Protein AF-A0A3B8JLX4-F1 (afdb_monomer_lite)

Secondary structure (DSSP, 8-state):
-------------HHHHHHHHHHHHHTT--HHHHHHHHHHHHHHHHHHHHHHHHHT---------TT--HHHHHHHHHHHHS-HHHHHHHTT--HHHHHHHHTTPPPPHHHHHHHHTT-EETTEEPPHHHHHHHHHHH-GGGS--------

Radius of gyration: 20.48 Å; chains: 1; bounding box: 63×44×53 Å

Sequence (151 aa):
MTDGRKEIRCRLAPAEKLDFELTCLGLGKSQNDAAREAILEYVARHKSLVDERIRRVETTDVAVSNNETIASLLHEEKNRRGTWRRIATDAGMPTPRVRQLAAGEHPTNEELVALSSVLTRDAQPISTSQLKAIRDCTFPNQMPSNTSQRT

pLDDT: mean 80.98, std 15.51, range [37.19, 96.25]

Structure (mmCIF, N/CA/C/O backbone):
data_AF-A0A3B8JLX4-F1
#
_entry.id   AF-A0A3B8JLX4-F1
#
loop_
_at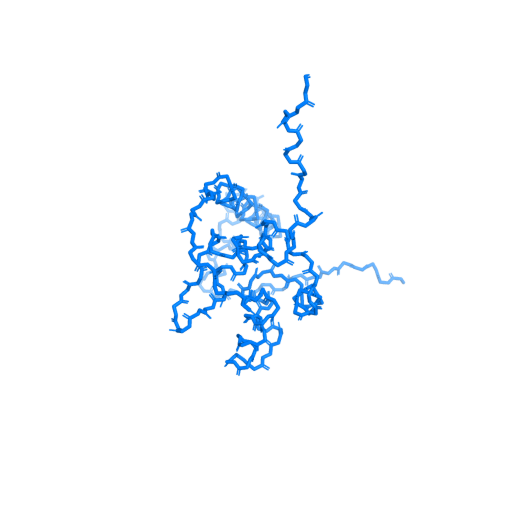om_site.group_PDB
_atom_site.id
_atom_site.type_symbol
_atom_site.label_atom_id
_atom_site.label_alt_id
_atom_site.label_comp_id
_atom_site.label_asym_id
_atom_site.label_entity_id
_atom_site.label_seq_id
_atom_site.pdbx_PDB_ins_code
_atom_site.Cartn_x
_atom_site.Cartn_y
_atom_site.Cartn_z
_atom_site.occupancy
_atom_site.B_iso_or_equiv
_atom_site.auth_seq_id
_atom_site.auth_comp_id
_atom_site.auth_asym_id
_atom_site.auth_atom_id
_atom_site.pdbx_PDB_model_num
ATOM 1 N N . MET A 1 1 ? -19.002 27.435 4.738 1.00 37.19 1 MET A N 1
ATOM 2 C CA . MET A 1 1 ? -17.634 26.929 4.505 1.00 37.19 1 MET A CA 1
ATOM 3 C C . MET A 1 1 ? -17.520 25.605 5.241 1.00 37.19 1 MET A C 1
ATOM 5 O O . MET A 1 1 ? -17.434 25.613 6.460 1.00 37.19 1 MET A O 1
ATOM 9 N N . THR A 1 2 ? -17.677 24.473 4.557 1.00 44.59 2 THR A N 1
ATOM 10 C CA . THR A 1 2 ? -17.511 23.159 5.194 1.00 44.59 2 THR A CA 1
ATOM 11 C C . THR A 1 2 ? -16.021 22.894 5.328 1.00 44.59 2 THR A C 1
ATOM 13 O O . THR A 1 2 ? -15.345 22.649 4.331 1.00 44.59 2 THR A O 1
ATOM 16 N N . ASP A 1 3 ? -15.527 23.030 6.555 1.00 49.38 3 ASP A N 1
ATOM 17 C CA . ASP A 1 3 ? -14.184 22.642 6.972 1.00 49.38 3 ASP A CA 1
ATOM 18 C C . ASP A 1 3 ? -13.903 21.230 6.426 1.00 49.38 3 ASP A C 1
ATOM 20 O O . ASP A 1 3 ? -14.660 20.298 6.700 1.00 49.38 3 ASP A O 1
ATOM 24 N N . GLY A 1 4 ? -12.896 21.086 5.559 1.00 55.50 4 GLY A N 1
ATOM 25 C CA . GLY A 1 4 ? -12.626 19.900 4.729 1.00 55.50 4 GLY A CA 1
ATOM 26 C C . GLY A 1 4 ? -12.135 18.672 5.503 1.00 55.50 4 GLY A C 1
ATOM 27 O O . GLY A 1 4 ? -11.304 17.910 5.003 1.00 55.50 4 GLY A O 1
ATOM 28 N N . ARG A 1 5 ? -12.606 18.485 6.738 1.00 58.44 5 ARG A N 1
ATOM 29 C CA . ARG A 1 5 ? -12.252 17.370 7.611 1.00 58.44 5 ARG A CA 1
ATOM 30 C C . ARG A 1 5 ? -12.812 16.082 7.024 1.00 58.44 5 ARG A C 1
ATOM 32 O O . ARG A 1 5 ? -14.022 15.889 6.927 1.00 58.44 5 ARG A O 1
ATOM 39 N N . LYS A 1 6 ? -11.907 15.194 6.621 1.00 70.00 6 LYS A N 1
ATOM 40 C CA . LYS A 1 6 ? -12.249 13.846 6.167 1.00 70.00 6 LYS A CA 1
ATOM 41 C C . LYS A 1 6 ? -12.576 12.996 7.395 1.00 70.00 6 LYS A C 1
ATOM 43 O O . LYS A 1 6 ? -11.711 12.767 8.234 1.00 70.00 6 LYS A O 1
ATOM 48 N N . GLU A 1 7 ? -13.828 12.565 7.499 1.00 78.38 7 GLU A N 1
ATOM 49 C CA . GLU A 1 7 ? -14.304 11.657 8.545 1.00 78.38 7 GLU A CA 1
ATOM 50 C C . GLU A 1 7 ? -13.956 10.207 8.170 1.00 78.38 7 GLU A C 1
ATOM 52 O O . GLU A 1 7 ? -14.236 9.767 7.052 1.00 78.38 7 GLU A O 1
ATOM 57 N N . ILE A 1 8 ? -13.367 9.453 9.102 1.00 75.94 8 ILE A N 1
ATOM 58 C CA . ILE A 1 8 ? -13.189 8.002 8.972 1.00 75.94 8 ILE A CA 1
ATOM 59 C C . ILE A 1 8 ? -14.281 7.331 9.800 1.00 75.94 8 ILE A C 1
ATOM 61 O O . ILE A 1 8 ? -14.355 7.530 11.009 1.00 75.94 8 ILE A O 1
ATOM 65 N N . ARG A 1 9 ? -15.124 6.522 9.151 1.00 79.88 9 ARG A N 1
ATOM 66 C CA . ARG A 1 9 ? -16.166 5.741 9.828 1.00 79.88 9 ARG A CA 1
ATOM 67 C C . ARG A 1 9 ? -15.701 4.305 10.015 1.00 79.88 9 ARG A C 1
ATOM 69 O O . ARG A 1 9 ? -15.696 3.534 9.058 1.00 79.88 9 ARG A O 1
ATOM 76 N N . CYS A 1 10 ? -15.356 3.947 11.246 1.00 74.75 10 CYS A N 1
ATOM 77 C CA . CYS A 1 10 ? -15.085 2.563 11.621 1.00 74.75 10 CYS A CA 1
ATOM 78 C C . CYS A 1 10 ? -16.377 1.852 12.030 1.00 74.75 10 CYS A C 1
ATOM 80 O O . CYS A 1 10 ? -17.233 2.420 12.709 1.00 74.75 10 CYS A O 1
ATOM 82 N N . ARG A 1 11 ? -16.515 0.593 11.614 1.00 84.56 11 ARG A N 1
ATOM 83 C CA . ARG A 1 11 ? -17.573 -0.310 12.071 1.00 84.56 11 ARG A CA 1
ATOM 84 C C . ARG A 1 11 ? -16.904 -1.511 12.721 1.00 84.56 11 ARG A C 1
ATOM 86 O O . ARG A 1 11 ? -16.086 -2.156 12.077 1.00 84.56 11 ARG A O 1
ATOM 93 N N . LEU A 1 12 ? -17.259 -1.770 13.971 1.00 83.81 12 LEU A N 1
ATOM 94 C CA . LEU A 1 12 ? -16.826 -2.935 14.736 1.00 83.81 12 LEU A CA 1
ATOM 95 C C . LEU A 1 12 ? -18.006 -3.892 14.889 1.00 83.81 12 LEU A C 1
ATOM 97 O O . LEU A 1 12 ? -19.163 -3.447 14.878 1.00 83.81 12 LEU A O 1
ATOM 101 N N . ALA A 1 13 ? -17.732 -5.187 15.042 1.00 91.50 13 ALA A N 1
ATOM 102 C CA . ALA A 1 13 ? -18.773 -6.120 15.448 1.00 91.50 13 ALA A CA 1
ATOM 103 C C . ALA A 1 13 ? -19.307 -5.725 16.843 1.00 91.50 13 ALA A C 1
ATOM 105 O O . ALA A 1 13 ? -18.570 -5.130 17.630 1.00 91.50 13 ALA A O 1
ATOM 106 N N . PRO A 1 14 ? -20.569 -6.039 17.193 1.00 88.88 14 PRO A N 1
ATOM 107 C CA . PRO A 1 14 ? -21.157 -5.593 18.460 1.00 88.88 14 PRO A CA 1
ATOM 108 C C . PRO A 1 14 ? -20.340 -5.962 19.708 1.00 88.88 14 PRO A C 1
ATOM 110 O O . PRO A 1 14 ? -20.224 -5.139 20.612 1.00 88.88 14 PRO A O 1
ATOM 113 N N . ALA A 1 15 ? -19.744 -7.159 19.736 1.00 90.06 15 ALA A N 1
ATOM 114 C CA . ALA A 1 15 ? -18.891 -7.609 20.839 1.00 90.06 15 ALA A CA 1
ATOM 115 C C . ALA A 1 15 ? -17.587 -6.796 20.927 1.00 90.06 15 ALA A C 1
ATOM 117 O O . ALA A 1 15 ? -17.283 -6.227 21.968 1.00 90.06 15 ALA A O 1
ATOM 118 N N . GLU A 1 16 ? -16.880 -6.643 19.805 1.00 90.56 16 GLU A N 1
ATOM 119 C CA . GLU A 1 16 ? -15.643 -5.853 19.717 1.00 90.56 16 GLU A CA 1
ATOM 120 C C . GLU A 1 16 ? -15.881 -4.380 20.059 1.00 90.56 16 GLU A C 1
ATOM 122 O O . GLU A 1 16 ? -15.034 -3.724 20.661 1.00 90.56 16 GLU A O 1
ATOM 127 N N . LYS A 1 17 ? -17.051 -3.850 19.678 1.00 91.44 17 LYS A N 1
ATOM 128 C CA . LYS A 1 17 ? -17.461 -2.495 20.029 1.00 91.44 17 LYS A CA 1
ATOM 129 C C . LYS A 1 17 ? -17.599 -2.355 21.543 1.00 91.44 17 LYS A C 1
ATOM 131 O O . LYS A 1 17 ? -17.040 -1.416 22.094 1.00 91.44 17 LYS A O 1
ATOM 136 N N . LEU A 1 18 ? -18.314 -3.269 22.202 1.00 91.19 18 LEU A N 1
ATOM 137 C CA . LEU A 1 18 ? -18.489 -3.235 23.655 1.00 91.19 18 LEU A CA 1
ATOM 138 C C . LEU A 1 18 ? -17.138 -3.326 24.380 1.00 91.19 18 LEU A C 1
ATOM 140 O O . LEU A 1 18 ? -16.868 -2.521 25.269 1.00 91.19 18 LEU A O 1
ATOM 144 N N . ASP A 1 19 ? -16.269 -4.244 23.957 1.00 93.56 19 ASP A N 1
ATOM 145 C CA . ASP A 1 19 ? -14.929 -4.402 24.533 1.00 93.56 19 ASP A CA 1
ATOM 146 C C . ASP A 1 19 ? -14.084 -3.135 24.361 1.00 93.56 19 ASP A C 1
ATOM 148 O O . ASP A 1 19 ? -13.410 -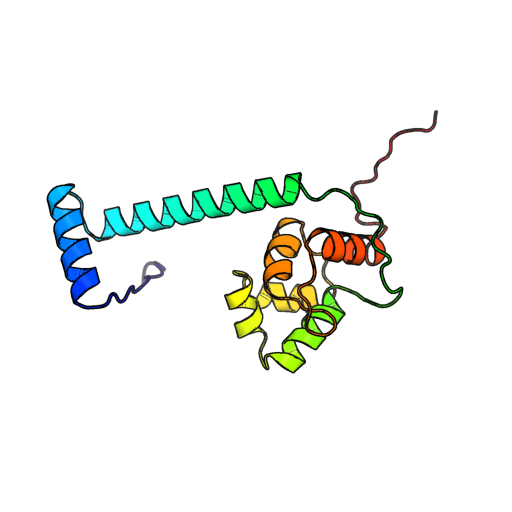2.688 25.295 1.00 93.56 19 ASP A O 1
ATOM 152 N N . PHE A 1 20 ? -14.152 -2.509 23.184 1.00 90.50 20 PHE A N 1
ATOM 153 C CA . PHE A 1 20 ? -13.468 -1.249 22.915 1.00 90.50 20 PHE A CA 1
ATOM 154 C C . PHE A 1 20 ? -13.996 -0.114 23.801 1.00 90.50 20 PHE A C 1
ATOM 156 O O . PHE A 1 20 ? -13.205 0.636 24.375 1.00 90.50 20 PHE A O 1
ATOM 163 N N . GLU A 1 21 ? -15.315 0.001 23.959 1.00 91.94 21 GLU A N 1
ATOM 164 C CA . GLU A 1 21 ? -15.952 1.012 24.809 1.00 91.94 21 GLU A CA 1
ATOM 165 C C . GLU A 1 21 ? -15.559 0.851 26.282 1.00 91.94 21 GLU A C 1
ATOM 167 O O . GLU A 1 21 ? -15.184 1.834 26.927 1.00 91.94 21 GLU A O 1
ATOM 172 N N . LEU A 1 22 ? -15.569 -0.382 26.795 1.00 92.88 22 LEU A N 1
ATOM 173 C CA . LEU A 1 22 ? -15.143 -0.695 28.160 1.00 92.88 22 LEU A CA 1
ATOM 174 C C . LEU A 1 22 ? -13.652 -0.420 28.372 1.00 92.88 22 LEU A C 1
ATOM 176 O O . LEU A 1 22 ? -13.266 0.126 29.404 1.00 92.88 22 LEU A O 1
ATOM 180 N N . THR A 1 23 ? -12.817 -0.736 27.381 1.00 93.19 23 THR A N 1
ATOM 181 C CA . THR A 1 23 ? -11.380 -0.442 27.425 1.00 93.19 23 THR A CA 1
ATOM 182 C C . THR A 1 23 ? -11.131 1.066 27.454 1.00 93.19 23 THR A C 1
ATOM 184 O O . THR A 1 23 ? -10.352 1.547 28.275 1.00 93.19 23 THR A O 1
ATOM 187 N N . CYS A 1 24 ? -11.831 1.839 26.616 1.00 92.94 24 CYS A N 1
ATOM 188 C CA . CYS A 1 24 ? -11.742 3.301 26.622 1.00 92.94 24 CYS A CA 1
ATOM 189 C C . CYS A 1 24 ? -12.159 3.884 27.978 1.00 92.94 24 CYS A C 1
ATOM 191 O O . CYS A 1 24 ? -11.463 4.751 28.509 1.00 92.94 24 CYS A O 1
ATOM 193 N N . LEU A 1 25 ? -13.250 3.368 28.558 1.00 92.81 25 LEU A N 1
ATOM 194 C CA . LEU A 1 25 ? -13.725 3.760 29.883 1.00 92.81 25 LEU A CA 1
ATOM 195 C C . LEU A 1 25 ? -12.675 3.463 30.964 1.00 92.81 25 LEU A C 1
ATOM 197 O O . LEU A 1 25 ? -12.356 4.345 31.759 1.00 92.81 25 LEU A O 1
ATOM 201 N N . GLY A 1 26 ? -12.101 2.255 30.965 1.00 93.62 26 GLY A N 1
ATOM 202 C CA . GLY A 1 26 ? -11.067 1.845 31.920 1.00 93.62 26 GLY A CA 1
ATOM 203 C C . GLY A 1 26 ? -9.781 2.670 31.824 1.00 93.62 26 GLY A C 1
ATOM 204 O O . GLY A 1 26 ? -9.107 2.882 32.829 1.00 93.62 26 GLY A O 1
ATOM 205 N N . LEU A 1 27 ? -9.465 3.187 30.635 1.00 91.25 27 LEU A N 1
ATOM 206 C CA . LEU A 1 27 ? -8.326 4.079 30.395 1.00 91.25 27 LEU A CA 1
ATOM 207 C C . LEU A 1 27 ? -8.653 5.565 30.619 1.00 91.25 27 LEU A C 1
ATOM 209 O O . LEU A 1 27 ? -7.755 6.400 30.513 1.00 91.25 27 LEU A O 1
ATOM 213 N N . GLY A 1 28 ? -9.916 5.915 30.891 1.00 92.56 28 GLY A N 1
ATOM 214 C CA . GLY A 1 28 ? -10.364 7.303 31.022 1.00 92.56 28 GLY A CA 1
ATOM 215 C C . GLY A 1 28 ? -10.242 8.115 29.727 1.00 92.56 28 GLY A C 1
ATOM 216 O O . GLY A 1 28 ? -10.054 9.330 29.783 1.00 92.56 28 GLY A O 1
ATOM 217 N N . LYS A 1 29 ? -10.308 7.462 28.560 1.00 91.25 29 LYS A N 1
ATOM 218 C CA . LYS A 1 29 ? -10.129 8.095 27.244 1.00 91.25 29 LYS A CA 1
ATOM 219 C C . LYS A 1 29 ? -11.434 8.165 26.464 1.00 91.25 29 LYS A C 1
ATOM 221 O O . LYS A 1 29 ? -12.297 7.296 26.575 1.00 91.25 29 LYS A O 1
ATOM 226 N N . SER A 1 30 ? -11.553 9.180 25.607 1.00 93.00 30 SER A N 1
ATOM 227 C CA . SER A 1 30 ? -12.609 9.187 24.598 1.00 93.00 30 SER A CA 1
ATOM 228 C C . SER A 1 30 ? -12.334 8.107 23.544 1.00 93.00 30 SER A C 1
ATOM 230 O O . SER A 1 30 ? -11.181 7.815 23.218 1.00 93.00 30 SER A O 1
ATOM 232 N N . GLN A 1 31 ? -13.397 7.543 22.966 1.00 88.75 31 GLN A N 1
ATOM 233 C CA . GLN A 1 31 ? -13.285 6.567 21.873 1.00 88.75 31 GLN A CA 1
ATOM 234 C C . GLN A 1 31 ? -12.483 7.125 20.686 1.00 88.75 31 GLN A C 1
ATOM 236 O O . GLN A 1 31 ? -11.702 6.406 20.066 1.00 88.75 31 GLN A O 1
ATOM 241 N N . ASN A 1 32 ? -12.643 8.420 20.391 1.00 88.88 32 ASN A N 1
ATOM 242 C CA . ASN A 1 32 ? -11.938 9.083 19.296 1.00 88.88 32 ASN A CA 1
ATOM 243 C C . ASN A 1 32 ? -10.437 9.206 19.568 1.00 88.88 32 ASN A C 1
ATOM 245 O O . ASN A 1 32 ? -9.643 8.988 18.654 1.00 88.88 32 ASN A O 1
ATOM 249 N N . ASP A 1 33 ? -10.038 9.522 20.802 1.00 89.44 33 ASP A N 1
ATOM 250 C CA . ASP A 1 33 ? -8.621 9.625 21.161 1.00 89.44 33 ASP A CA 1
ATOM 251 C C . ASP A 1 33 ? -7.955 8.251 21.155 1.00 89.44 33 ASP A C 1
ATOM 253 O O . ASP A 1 33 ? -6.888 8.096 20.565 1.00 89.44 33 ASP A O 1
ATOM 257 N N . ALA A 1 34 ? -8.618 7.235 21.715 1.00 88.12 34 ALA A N 1
ATOM 258 C CA . ALA A 1 34 ? -8.131 5.859 21.686 1.00 88.12 34 ALA A CA 1
ATOM 259 C C . ALA A 1 34 ? -7.985 5.335 20.246 1.00 88.12 34 ALA A C 1
ATOM 261 O O . ALA A 1 34 ? -6.955 4.763 19.889 1.00 88.12 34 ALA A O 1
ATOM 262 N N . ALA A 1 35 ? -8.976 5.590 19.383 1.00 88.44 35 ALA A N 1
ATOM 263 C CA . ALA A 1 35 ? -8.902 5.228 17.969 1.00 88.44 35 ALA A CA 1
ATOM 264 C C . ALA A 1 35 ? -7.779 5.984 17.243 1.00 88.44 35 ALA A C 1
ATOM 266 O O . ALA A 1 35 ? -7.034 5.391 16.462 1.00 88.44 35 ALA A O 1
ATOM 267 N N . ARG A 1 36 ? -7.619 7.286 17.511 1.00 88.06 36 ARG A N 1
ATOM 268 C CA . ARG A 1 36 ? -6.547 8.104 16.932 1.00 88.06 36 ARG A CA 1
ATOM 269 C C . ARG A 1 36 ? -5.171 7.584 17.333 1.00 88.06 36 ARG A C 1
ATOM 271 O O . ARG A 1 36 ? -4.309 7.459 16.468 1.00 88.06 36 ARG A O 1
ATOM 278 N N . GLU A 1 37 ? -4.964 7.281 18.609 1.00 88.25 37 GLU A N 1
ATOM 279 C CA . GLU A 1 37 ? -3.713 6.707 19.106 1.00 88.25 37 GLU A CA 1
ATOM 280 C C . GLU A 1 37 ? -3.418 5.355 18.455 1.00 88.25 37 GLU A C 1
ATOM 282 O O . GLU A 1 37 ? -2.326 5.176 17.923 1.00 88.25 37 GLU A O 1
ATOM 287 N N . ALA A 1 38 ? -4.399 4.449 18.402 1.00 86.31 38 ALA A N 1
ATOM 288 C CA . ALA A 1 38 ? -4.234 3.139 17.774 1.00 86.31 38 ALA A CA 1
ATOM 289 C C . ALA A 1 38 ? -3.868 3.250 16.283 1.00 86.31 38 ALA A C 1
ATOM 291 O O . ALA A 1 38 ? -2.975 2.551 15.802 1.00 86.31 38 ALA A O 1
ATOM 292 N N . ILE A 1 39 ? -4.508 4.170 15.550 1.00 86.44 39 ILE A N 1
ATOM 293 C CA . ILE A 1 39 ? -4.179 4.445 14.144 1.00 86.44 39 ILE A CA 1
ATOM 294 C C . ILE A 1 39 ? -2.745 4.976 14.019 1.00 86.44 39 ILE A C 1
ATOM 296 O O . ILE A 1 39 ? -1.995 4.511 13.161 1.00 86.44 39 ILE A O 1
ATOM 300 N N . LEU A 1 40 ? -2.348 5.940 14.856 1.00 87.75 40 LEU A N 1
ATOM 301 C CA . LEU A 1 40 ? -1.000 6.515 14.817 1.00 87.75 40 LEU A CA 1
ATOM 302 C C . LEU A 1 40 ? 0.070 5.474 15.152 1.00 87.75 40 LEU A C 1
ATOM 304 O O . LEU A 1 40 ? 1.098 5.419 14.480 1.00 87.75 40 LEU A O 1
ATOM 308 N N . GLU A 1 41 ? -0.183 4.631 16.148 1.00 87.31 41 GLU A N 1
ATOM 309 C CA . GLU A 1 41 ? 0.726 3.564 16.546 1.00 87.31 41 GLU A CA 1
ATOM 310 C C . GLU A 1 41 ? 0.861 2.507 15.443 1.00 87.31 41 GLU A C 1
ATOM 312 O O . GLU A 1 41 ? 1.974 2.091 15.118 1.00 87.31 41 GLU A O 1
ATOM 317 N N . TYR A 1 42 ? -0.250 2.116 14.811 1.00 82.75 42 TYR A N 1
ATOM 318 C CA . TYR A 1 42 ? -0.234 1.214 13.661 1.00 82.75 42 TYR A CA 1
ATOM 319 C C . TYR A 1 42 ? 0.581 1.801 12.502 1.00 82.75 42 TYR A C 1
ATOM 321 O O . TYR A 1 42 ? 1.451 1.125 11.954 1.00 82.75 42 TYR A O 1
ATOM 329 N N . VAL A 1 43 ? 0.359 3.076 12.164 1.00 82.12 43 VAL A N 1
ATOM 330 C CA . VAL A 1 43 ? 1.115 3.772 11.112 1.00 82.12 43 VAL A CA 1
ATOM 331 C C . VAL A 1 43 ? 2.604 3.836 11.452 1.00 82.12 43 VAL A C 1
ATOM 333 O O . VAL A 1 43 ? 3.432 3.571 10.583 1.00 82.12 43 VAL A O 1
ATOM 336 N N . ALA A 1 44 ? 2.969 4.154 12.696 1.00 79.69 44 ALA A N 1
ATOM 337 C CA . ALA A 1 44 ? 4.365 4.217 13.124 1.00 79.69 44 ALA A CA 1
ATOM 338 C C . ALA A 1 44 ? 5.054 2.845 13.043 1.00 79.69 44 ALA A C 1
ATOM 340 O O . ALA A 1 44 ? 6.143 2.735 12.476 1.00 79.69 44 ALA A O 1
ATOM 341 N N . ARG A 1 45 ? 4.394 1.787 13.535 1.00 78.56 45 ARG A N 1
ATOM 342 C CA . ARG A 1 45 ? 4.889 0.406 13.432 1.00 78.56 45 ARG A CA 1
ATOM 343 C C . ARG A 1 45 ? 5.055 -0.016 11.974 1.00 78.56 45 ARG A C 1
ATOM 345 O O . ARG A 1 45 ? 6.089 -0.571 11.612 1.00 78.56 45 ARG A O 1
ATOM 352 N N . HIS A 1 46 ? 4.083 0.302 11.121 1.00 77.62 46 HIS A N 1
ATOM 353 C CA . HIS A 1 46 ? 4.161 -0.020 9.701 1.00 77.62 46 HIS A CA 1
ATOM 354 C C . HIS A 1 46 ? 5.304 0.732 9.002 1.00 77.62 46 HIS A C 1
ATOM 356 O O . HIS A 1 46 ? 6.011 0.127 8.197 1.00 77.62 46 HIS A O 1
ATOM 362 N N . LYS A 1 47 ? 5.532 2.015 9.316 1.00 74.81 47 LYS A N 1
ATOM 363 C CA . LYS A 1 47 ? 6.674 2.775 8.779 1.00 74.81 47 LYS A CA 1
ATOM 364 C C . LYS A 1 47 ? 8.007 2.145 9.172 1.00 74.81 47 LYS A C 1
ATOM 366 O O . LYS A 1 47 ? 8.814 1.867 8.298 1.00 74.81 47 LYS A O 1
ATOM 371 N N . SER A 1 48 ? 8.186 1.807 10.449 1.00 75.25 48 SER A N 1
ATOM 372 C CA . SER A 1 48 ? 9.413 1.155 10.923 1.00 75.25 48 SER A CA 1
ATOM 373 C C . SER A 1 48 ? 9.686 -0.181 10.219 1.00 75.25 48 SER A C 1
ATOM 375 O O . SER A 1 48 ? 10.828 -0.461 9.860 1.00 75.25 48 SER A O 1
ATOM 377 N N . LEU A 1 49 ? 8.651 -0.991 9.966 1.00 72.94 49 LEU A N 1
ATOM 378 C CA . LEU A 1 49 ? 8.792 -2.241 9.211 1.00 72.94 49 LEU A CA 1
ATOM 379 C C . LEU A 1 49 ? 9.164 -2.004 7.742 1.00 72.94 49 LEU A C 1
ATOM 381 O O . LEU A 1 49 ? 9.938 -2.775 7.176 1.00 72.94 49 LEU A O 1
ATOM 385 N N . VAL A 1 50 ? 8.611 -0.961 7.118 1.00 72.31 50 VAL A N 1
ATOM 386 C CA . VAL A 1 50 ? 8.961 -0.567 5.745 1.00 72.31 50 VAL A CA 1
ATOM 387 C C . VAL A 1 50 ? 10.414 -0.106 5.689 1.00 72.31 50 VAL A C 1
ATOM 389 O O . VAL A 1 50 ? 11.159 -0.623 4.863 1.00 72.31 50 VAL A O 1
ATOM 392 N N . ASP A 1 51 ? 10.836 0.773 6.598 1.00 72.75 51 ASP A N 1
ATOM 393 C CA . ASP A 1 51 ? 12.212 1.276 6.677 1.00 72.75 51 ASP A CA 1
ATOM 394 C C . ASP A 1 51 ? 13.217 0.133 6.862 1.00 72.75 51 ASP A C 1
ATOM 396 O O . ASP A 1 51 ? 14.231 0.060 6.166 1.00 72.75 51 ASP A O 1
ATOM 400 N N . GLU A 1 52 ? 12.905 -0.819 7.744 1.00 73.25 52 GLU A N 1
ATOM 401 C CA . GLU A 1 52 ? 13.742 -1.995 7.971 1.00 73.25 52 GLU A CA 1
ATOM 402 C C . GLU A 1 52 ? 13.790 -2.910 6.738 1.00 73.25 52 GLU A C 1
ATOM 404 O O . GLU A 1 52 ? 14.854 -3.416 6.377 1.00 73.25 52 GLU A O 1
ATOM 409 N N . ARG A 1 53 ? 12.665 -3.092 6.032 1.00 69.75 53 ARG A N 1
ATOM 410 C CA . ARG A 1 53 ? 12.648 -3.828 4.759 1.00 69.75 53 ARG A CA 1
ATOM 411 C C . ARG A 1 53 ? 13.485 -3.123 3.701 1.00 69.75 53 ARG A C 1
ATOM 413 O O . ARG A 1 53 ? 14.245 -3.802 3.026 1.00 69.75 53 ARG A O 1
ATOM 420 N N . ILE A 1 54 ? 13.395 -1.799 3.578 1.00 70.62 54 ILE A N 1
ATOM 421 C CA . ILE A 1 54 ? 14.229 -1.019 2.653 1.00 70.62 54 ILE A CA 1
ATOM 422 C C . ILE A 1 54 ? 15.709 -1.209 2.996 1.00 70.62 54 ILE A C 1
ATOM 424 O O . ILE A 1 54 ? 16.508 -1.470 2.098 1.00 70.62 54 ILE A O 1
ATOM 428 N N . ARG A 1 55 ? 16.070 -1.139 4.284 1.00 70.56 55 ARG A N 1
ATOM 429 C CA . ARG A 1 55 ? 17.449 -1.315 4.761 1.00 70.56 55 ARG A CA 1
ATOM 430 C C . ARG A 1 55 ? 18.019 -2.696 4.433 1.00 70.56 55 ARG A C 1
ATOM 432 O O . ARG A 1 55 ? 19.198 -2.798 4.116 1.00 70.56 55 ARG A O 1
ATOM 439 N N . ARG A 1 56 ? 17.190 -3.742 4.500 1.00 66.38 56 ARG A N 1
ATOM 440 C CA . ARG A 1 56 ? 17.578 -5.139 4.232 1.00 66.38 56 ARG A CA 1
ATOM 441 C C . ARG A 1 56 ? 17.567 -5.527 2.757 1.00 66.38 56 ARG A C 1
ATOM 443 O O . ARG A 1 56 ? 17.924 -6.658 2.438 1.00 66.38 56 ARG A O 1
ATOM 450 N N . VAL A 1 57 ? 17.141 -4.645 1.851 1.00 65.94 57 VAL A N 1
ATOM 451 C CA . VAL A 1 57 ? 17.207 -4.923 0.410 1.00 65.94 57 VAL A CA 1
ATOM 452 C C . VAL A 1 57 ? 18.662 -4.798 -0.046 1.00 65.94 57 VAL A C 1
ATOM 454 O O . VAL A 1 57 ? 19.104 -3.758 -0.541 1.00 65.94 57 VAL A O 1
ATOM 457 N N . GLU A 1 58 ? 19.402 -5.890 0.128 1.00 57.75 58 GLU A N 1
ATOM 458 C CA . GLU A 1 58 ? 20.676 -6.130 -0.539 1.00 57.75 58 GLU A CA 1
ATOM 459 C C . GLU A 1 58 ? 20.445 -6.215 -2.054 1.00 57.75 58 GLU A C 1
ATOM 461 O O . GLU A 1 58 ? 19.417 -6.710 -2.529 1.00 57.75 58 GLU A O 1
ATOM 466 N N . THR A 1 59 ? 21.393 -5.695 -2.832 1.00 52.56 59 THR A N 1
ATOM 467 C CA . THR A 1 59 ? 21.439 -5.871 -4.286 1.00 52.56 59 THR A CA 1
ATOM 468 C C . THR A 1 59 ? 21.796 -7.321 -4.576 1.00 52.56 59 THR A C 1
ATOM 470 O O . THR A 1 59 ? 22.960 -7.669 -4.730 1.00 52.56 59 THR A O 1
ATOM 473 N N . THR A 1 60 ? 20.794 -8.194 -4.561 1.00 47.66 60 THR A N 1
ATOM 474 C CA . THR A 1 60 ? 20.943 -9.553 -5.071 1.00 47.66 60 THR A CA 1
ATOM 475 C C . THR A 1 60 ? 21.020 -9.473 -6.594 1.00 47.66 60 THR A C 1
ATOM 477 O O . THR A 1 60 ? 20.171 -8.815 -7.199 1.00 47.66 60 THR A O 1
ATOM 480 N N . ASP A 1 61 ? 21.998 -10.146 -7.207 1.00 48.38 61 ASP A N 1
ATOM 481 C CA . ASP A 1 61 ? 22.063 -10.353 -8.660 1.00 48.38 61 ASP A CA 1
ATOM 482 C C . ASP A 1 61 ? 20.906 -11.262 -9.088 1.00 48.38 61 ASP A C 1
ATOM 484 O O . ASP A 1 61 ? 21.027 -12.476 -9.256 1.00 48.38 61 ASP A O 1
ATOM 488 N N . VAL A 1 62 ? 19.720 -10.672 -9.194 1.00 58.41 62 VAL A N 1
ATOM 489 C CA . VAL A 1 62 ? 18.565 -11.322 -9.792 1.00 58.41 62 VAL A CA 1
ATOM 490 C C . VAL A 1 62 ? 18.707 -11.157 -11.296 1.00 58.41 62 VAL A C 1
ATOM 492 O O . VAL A 1 62 ? 18.774 -10.035 -11.791 1.00 58.41 62 VAL A O 1
ATOM 495 N N . ALA A 1 63 ? 18.688 -12.266 -12.032 1.00 56.91 63 ALA A N 1
ATOM 496 C CA . ALA A 1 63 ? 18.520 -12.224 -13.477 1.00 56.91 63 ALA A CA 1
ATOM 497 C C . ALA A 1 63 ? 17.169 -11.562 -13.813 1.00 56.91 63 ALA A C 1
ATOM 499 O O . ALA A 1 63 ? 16.102 -12.153 -13.627 1.00 56.91 63 ALA A O 1
ATOM 500 N N . VAL A 1 64 ? 17.217 -10.307 -14.257 1.00 60.25 64 VAL A N 1
ATOM 501 C CA . VAL A 1 64 ? 16.060 -9.556 -14.749 1.00 60.25 64 VAL A CA 1
ATOM 502 C C . VAL A 1 64 ? 15.891 -9.872 -16.232 1.00 60.25 64 VAL A C 1
ATOM 504 O O . VAL A 1 64 ? 16.846 -9.798 -17.002 1.00 60.25 64 VAL A O 1
ATOM 507 N N . SER A 1 65 ? 14.678 -10.242 -16.645 1.00 64.81 65 SER A N 1
ATOM 508 C CA . SER A 1 65 ? 14.358 -10.388 -18.068 1.00 64.81 65 SER A CA 1
ATOM 509 C C . SER A 1 65 ? 14.472 -9.025 -18.755 1.00 64.81 65 SER A C 1
ATOM 511 O O . SER A 1 65 ? 13.875 -8.059 -18.286 1.00 64.81 65 SER A O 1
ATOM 513 N N . ASN A 1 66 ? 15.196 -8.946 -19.877 1.00 61.22 66 ASN A N 1
ATOM 514 C CA . ASN A 1 66 ? 15.576 -7.688 -20.544 1.00 61.22 66 ASN A CA 1
ATOM 515 C C . ASN A 1 66 ? 14.408 -6.762 -20.956 1.00 61.22 66 ASN A C 1
ATOM 517 O O . ASN A 1 66 ? 14.659 -5.615 -21.310 1.00 61.22 66 ASN A O 1
ATOM 521 N N . ASN A 1 67 ? 13.154 -7.227 -20.912 1.00 71.69 67 ASN A N 1
ATOM 522 C CA . ASN A 1 67 ? 11.970 -6.457 -21.319 1.00 71.69 67 ASN A CA 1
ATOM 523 C C . ASN A 1 67 ? 10.951 -6.231 -20.191 1.00 71.69 67 ASN A C 1
ATOM 525 O O . ASN A 1 67 ? 9.913 -5.607 -20.419 1.00 71.69 67 ASN A O 1
ATOM 529 N N . GLU A 1 68 ? 11.196 -6.762 -18.995 1.00 84.25 68 GLU A N 1
ATOM 530 C CA . GLU A 1 68 ? 10.263 -6.604 -17.886 1.00 84.25 68 GLU A CA 1
ATOM 531 C C . GLU A 1 68 ? 10.481 -5.250 -17.205 1.00 84.25 68 GLU A C 1
ATOM 533 O O . GLU A 1 68 ? 11.598 -4.866 -16.871 1.00 84.25 68 GLU A O 1
ATOM 538 N N . THR A 1 69 ? 9.391 -4.524 -16.986 1.00 90.56 69 THR A N 1
ATOM 539 C CA . THR A 1 69 ? 9.363 -3.240 -16.278 1.00 90.56 69 THR A CA 1
ATOM 540 C C . THR A 1 69 ? 8.301 -3.268 -15.183 1.00 90.56 69 THR A C 1
ATOM 542 O O . THR A 1 69 ? 7.317 -4.013 -15.262 1.00 90.56 69 THR A O 1
ATOM 545 N N . ILE A 1 70 ? 8.425 -2.390 -14.184 1.00 92.44 70 ILE A N 1
ATOM 546 C CA . ILE A 1 70 ? 7.382 -2.217 -13.155 1.00 92.44 70 ILE A CA 1
ATOM 547 C C . ILE A 1 70 ? 6.033 -1.847 -13.793 1.00 92.44 70 ILE A C 1
ATOM 549 O O . ILE A 1 70 ? 4.987 -2.324 -13.353 1.00 92.44 70 ILE A O 1
ATOM 553 N N . ALA A 1 71 ? 6.056 -1.067 -14.878 1.00 93.19 71 ALA A N 1
ATOM 554 C CA . ALA A 1 71 ? 4.871 -0.732 -15.656 1.00 93.19 71 ALA A CA 1
ATOM 555 C C . ALA A 1 71 ? 4.208 -1.977 -16.271 1.00 93.19 71 ALA A C 1
ATOM 557 O O . ALA A 1 71 ? 3.003 -2.175 -16.107 1.00 93.19 71 ALA A O 1
ATOM 558 N N . SER A 1 72 ? 4.987 -2.848 -16.924 1.00 92.69 72 SER A N 1
ATOM 559 C CA . SER A 1 72 ? 4.461 -4.094 -17.503 1.00 92.69 72 SER A CA 1
ATOM 560 C C . SER A 1 72 ? 3.857 -5.019 -16.442 1.00 92.69 72 SER A C 1
ATOM 562 O O . SER A 1 72 ? 2.731 -5.481 -16.617 1.00 92.69 72 SER A O 1
ATOM 564 N N . LEU A 1 73 ? 4.519 -5.172 -15.289 1.00 93.00 73 LEU A N 1
ATOM 565 C CA . LEU A 1 73 ? 4.014 -5.962 -14.163 1.00 93.00 73 LEU A CA 1
ATOM 566 C C . LEU A 1 73 ? 2.696 -5.411 -13.607 1.00 93.00 73 LEU A C 1
ATOM 568 O O . LEU A 1 73 ? 1.764 -6.161 -13.324 1.00 93.00 73 LEU A O 1
ATOM 572 N N . LEU A 1 74 ? 2.580 -4.086 -13.489 1.00 93.69 74 LEU A N 1
ATOM 573 C CA . LEU A 1 74 ? 1.340 -3.429 -13.078 1.00 93.69 74 LEU A CA 1
ATOM 574 C C . LEU A 1 74 ? 0.201 -3.671 -14.076 1.00 93.69 74 LEU A C 1
ATOM 576 O O . LEU A 1 74 ? -0.946 -3.874 -13.669 1.00 93.69 74 LEU A O 1
ATOM 580 N N . HIS A 1 75 ? 0.498 -3.658 -15.375 1.00 93.25 75 HIS A N 1
ATOM 581 C CA . HIS A 1 75 ? -0.481 -3.958 -16.415 1.00 93.25 75 HIS A CA 1
ATOM 582 C C . HIS A 1 75 ? -0.941 -5.420 -16.382 1.00 93.25 75 HIS A C 1
ATOM 584 O O . HIS A 1 75 ? -2.145 -5.671 -16.469 1.00 93.25 75 HIS A O 1
ATOM 590 N N . GLU A 1 76 ? -0.028 -6.369 -16.186 1.00 91.62 76 GLU A N 1
ATOM 591 C CA . GLU A 1 76 ? -0.371 -7.781 -15.993 1.00 91.62 76 GLU A CA 1
ATOM 592 C C . GLU A 1 76 ? -1.250 -7.991 -14.759 1.00 91.62 76 GLU A C 1
ATOM 594 O O . GLU A 1 76 ? -2.307 -8.621 -14.841 1.00 91.62 76 GLU A O 1
ATOM 599 N N . GLU A 1 77 ? -0.872 -7.400 -13.625 1.00 91.50 77 GLU A N 1
ATOM 600 C CA . GLU A 1 77 ? -1.632 -7.528 -12.384 1.00 91.50 77 GLU A CA 1
ATOM 601 C C . GLU A 1 77 ? -3.015 -6.872 -12.507 1.00 91.50 77 GLU A C 1
ATOM 603 O O . GLU A 1 77 ? -4.012 -7.394 -12.002 1.00 91.50 77 GLU A O 1
ATOM 608 N N . LYS A 1 78 ? -3.128 -5.763 -13.253 1.00 92.12 78 LYS A N 1
ATOM 609 C CA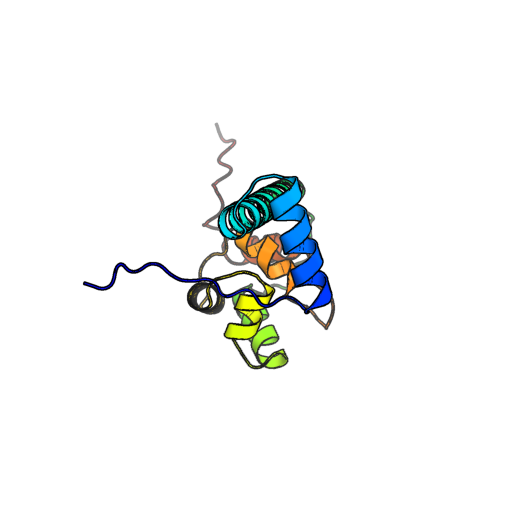 . LYS A 1 78 ? -4.433 -5.176 -13.584 1.00 92.12 78 LYS A CA 1
ATOM 610 C C . LYS A 1 78 ? -5.275 -6.130 -14.416 1.00 92.12 78 LYS A C 1
ATOM 612 O O . LYS A 1 78 ? -6.471 -6.226 -14.151 1.00 92.12 78 LYS A O 1
ATOM 617 N N . ASN A 1 79 ? -4.696 -6.801 -15.406 1.00 91.19 79 ASN A N 1
ATOM 618 C CA . ASN A 1 79 ? -5.437 -7.747 -16.236 1.00 91.19 79 ASN A CA 1
ATOM 619 C C . ASN A 1 79 ? -5.948 -8.933 -15.401 1.00 91.19 79 ASN A C 1
ATOM 621 O O . ASN A 1 79 ? -7.070 -9.382 -15.619 1.00 91.19 79 ASN A O 1
ATOM 625 N N . ARG A 1 80 ? -5.190 -9.372 -14.384 1.00 87.31 80 ARG A N 1
ATOM 626 C CA . ARG A 1 80 ? -5.615 -10.413 -13.429 1.00 87.31 80 ARG A CA 1
ATOM 627 C C . ARG A 1 80 ? -6.700 -9.930 -12.456 1.00 87.31 80 ARG A C 1
ATOM 629 O O . ARG A 1 80 ? -7.678 -10.634 -12.222 1.00 87.31 80 ARG A O 1
ATOM 636 N N . ARG A 1 81 ? -6.545 -8.734 -11.869 1.00 85.50 81 ARG A N 1
ATOM 637 C CA . ARG A 1 81 ? -7.419 -8.214 -10.788 1.00 85.50 81 ARG A CA 1
ATOM 638 C C . ARG A 1 81 ? -8.574 -7.326 -11.259 1.00 85.50 81 ARG A C 1
ATOM 640 O O . ARG A 1 81 ? -9.430 -6.949 -10.455 1.00 85.50 81 ARG A O 1
ATOM 647 N N . GLY A 1 82 ? -8.574 -6.924 -12.524 1.00 84.25 82 GLY A N 1
ATOM 648 C CA . GLY A 1 82 ? -9.595 -6.115 -13.191 1.00 84.25 82 GLY A CA 1
ATOM 649 C C . GLY A 1 82 ? -9.492 -4.597 -12.988 1.00 84.25 82 GLY A C 1
ATOM 650 O O . GLY A 1 82 ? -9.891 -3.844 -13.876 1.00 84.25 82 GLY A O 1
ATOM 651 N N . THR A 1 83 ? -8.970 -4.089 -11.858 1.00 90.81 83 THR A N 1
ATOM 652 C CA . THR A 1 83 ? -8.971 -2.631 -11.593 1.00 90.81 83 THR A CA 1
ATOM 653 C C . THR A 1 83 ? -7.713 -2.094 -10.910 1.00 90.81 83 THR A C 1
ATOM 655 O O . THR A 1 83 ? -7.184 -2.683 -9.970 1.00 90.81 83 THR A O 1
ATOM 658 N N . TRP A 1 84 ? -7.313 -0.876 -11.303 1.00 91.19 84 TRP A N 1
ATOM 659 C CA . TRP A 1 84 ? -6.262 -0.104 -10.625 1.00 91.19 84 TRP A CA 1
ATOM 660 C C . TRP A 1 84 ? -6.595 0.221 -9.168 1.00 91.19 84 TRP A C 1
ATOM 662 O O . TRP A 1 84 ? -5.697 0.331 -8.342 1.00 91.19 84 TRP A O 1
ATOM 672 N N . ARG A 1 85 ? -7.887 0.396 -8.852 1.00 91.25 85 ARG A N 1
ATOM 673 C CA . ARG A 1 85 ? -8.333 0.709 -7.490 1.00 91.25 85 ARG A CA 1
ATOM 674 C C . ARG A 1 85 ? -7.972 -0.424 -6.534 1.00 91.25 85 ARG A C 1
ATOM 676 O O . ARG A 1 85 ? -7.483 -0.142 -5.453 1.00 91.25 85 ARG A O 1
ATOM 683 N N . ARG A 1 86 ? -8.173 -1.677 -6.949 1.00 90.38 86 ARG A N 1
ATOM 684 C CA . ARG A 1 86 ? -7.869 -2.847 -6.119 1.00 90.38 86 ARG A CA 1
ATOM 685 C C . ARG A 1 86 ? -6.372 -2.970 -5.835 1.00 90.38 86 ARG A C 1
ATOM 687 O O . ARG A 1 86 ? -5.996 -3.076 -4.680 1.00 90.38 86 ARG A O 1
ATOM 694 N N . ILE A 1 87 ? -5.532 -2.827 -6.864 1.00 91.88 87 ILE A N 1
ATOM 695 C CA . ILE A 1 87 ? -4.064 -2.808 -6.713 1.00 91.88 87 ILE A CA 1
ATOM 696 C C . ILE A 1 87 ? -3.631 -1.702 -5.746 1.00 91.88 87 ILE A C 1
ATOM 698 O O . ILE A 1 87 ? -2.828 -1.937 -4.854 1.00 91.88 87 ILE A O 1
ATOM 702 N N . ALA A 1 88 ? -4.196 -0.503 -5.900 1.00 91.00 88 ALA A N 1
ATOM 703 C CA . ALA A 1 88 ? -3.898 0.638 -5.045 1.00 91.00 88 ALA A CA 1
ATOM 704 C C . ALA A 1 88 ? -4.284 0.387 -3.578 1.00 91.00 88 ALA A C 1
ATOM 706 O O . ALA A 1 88 ? -3.496 0.674 -2.684 1.00 91.00 88 ALA A O 1
ATOM 707 N N . THR A 1 89 ? -5.465 -0.184 -3.329 1.00 88.94 89 THR A N 1
ATOM 708 C CA . THR A 1 89 ? -5.903 -0.555 -1.979 1.00 88.94 89 THR A CA 1
ATOM 709 C C . THR A 1 89 ? -4.989 -1.608 -1.358 1.00 88.94 89 THR A C 1
ATOM 711 O O . THR A 1 89 ? -4.534 -1.406 -0.237 1.00 88.94 89 THR A O 1
ATOM 714 N N . ASP A 1 90 ? -4.675 -2.678 -2.090 1.00 89.00 90 ASP A N 1
ATOM 715 C CA . ASP A 1 90 ? -3.859 -3.786 -1.579 1.00 89.00 90 ASP A CA 1
ATOM 716 C C . ASP A 1 90 ? -2.398 -3.359 -1.330 1.00 89.00 90 ASP A C 1
ATOM 718 O O . ASP A 1 90 ? -1.759 -3.840 -0.396 1.00 89.00 90 ASP A O 1
ATOM 722 N N . ALA A 1 91 ? -1.877 -2.421 -2.130 1.00 88.56 91 ALA A N 1
ATOM 723 C CA . ALA A 1 91 ? -0.542 -1.847 -1.954 1.00 88.56 91 ALA A CA 1
ATOM 724 C C . ALA A 1 91 ? -0.509 -0.711 -0.913 1.00 88.56 91 ALA A C 1
ATOM 726 O O . ALA A 1 91 ? 0.562 -0.204 -0.59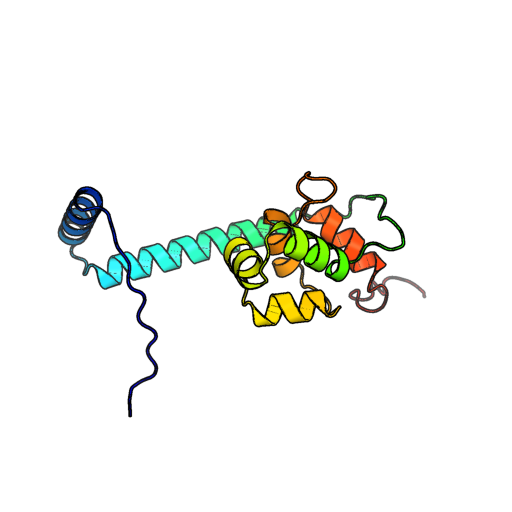6 1.00 88.56 91 ALA A O 1
ATOM 727 N N . GLY A 1 92 ? -1.660 -0.244 -0.414 1.00 88.88 92 GLY A N 1
ATOM 728 C CA . GLY A 1 92 ? -1.724 0.939 0.451 1.00 88.88 92 GLY A CA 1
ATOM 729 C C . GLY A 1 92 ? -1.296 2.240 -0.246 1.00 88.88 92 GLY A C 1
ATOM 730 O O . GLY A 1 92 ? -0.787 3.152 0.400 1.00 88.88 92 GLY A O 1
ATOM 731 N N . MET A 1 93 ? -1.492 2.343 -1.565 1.00 92.44 93 MET A N 1
ATOM 732 C CA . MET A 1 93 ? -1.053 3.468 -2.397 1.00 92.44 93 MET A CA 1
ATOM 733 C C . MET A 1 93 ? -2.233 4.268 -2.979 1.00 92.44 93 MET A C 1
ATOM 735 O O . MET A 1 93 ? -3.313 3.723 -3.212 1.00 92.44 93 MET A O 1
ATOM 739 N N . PRO A 1 94 ? -2.057 5.561 -3.311 1.00 92.94 94 PRO A N 1
ATOM 740 C CA . PRO A 1 94 ? -3.063 6.311 -4.059 1.00 92.94 94 PRO A CA 1
ATOM 741 C C . PRO A 1 94 ? -3.258 5.755 -5.478 1.00 92.94 94 PRO A C 1
ATOM 743 O O . PRO A 1 94 ? -2.299 5.572 -6.226 1.00 92.94 94 PRO A O 1
ATOM 746 N N . THR A 1 95 ? -4.511 5.573 -5.913 1.00 93.44 95 THR A N 1
ATOM 747 C CA . THR A 1 95 ? -4.816 5.095 -7.279 1.00 93.44 95 THR A CA 1
ATOM 748 C C . THR A 1 95 ? -4.184 5.939 -8.398 1.00 93.44 95 THR A C 1
ATOM 750 O O . THR A 1 95 ? -3.711 5.340 -9.365 1.00 93.44 95 THR A O 1
ATOM 753 N N . PRO A 1 96 ? -4.135 7.288 -8.323 1.00 95.94 96 PRO A N 1
ATOM 754 C CA . PRO A 1 96 ? -3.431 8.087 -9.326 1.00 95.94 96 PRO A CA 1
ATOM 755 C C . PRO A 1 96 ? -1.944 7.739 -9.421 1.00 95.94 96 PRO A C 1
ATOM 757 O O . PRO A 1 96 ? -1.421 7.638 -10.527 1.00 95.94 96 PRO A O 1
ATOM 760 N N . ARG A 1 97 ? -1.291 7.465 -8.283 1.00 96.25 97 ARG A N 1
ATOM 761 C CA . ARG A 1 97 ? 0.131 7.120 -8.253 1.00 96.25 97 ARG A CA 1
ATOM 762 C C . ARG A 1 97 ? 0.406 5.768 -8.906 1.00 96.25 97 ARG A C 1
ATOM 764 O O . ARG A 1 97 ? 1.311 5.655 -9.719 1.00 96.25 97 ARG A O 1
ATOM 771 N N . VAL A 1 98 ? -0.439 4.767 -8.655 1.00 94.69 98 VAL A N 1
ATOM 772 C CA . VAL A 1 98 ? -0.344 3.465 -9.345 1.00 94.69 98 VAL A CA 1
ATOM 773 C C . VAL A 1 98 ? -0.461 3.622 -10.867 1.00 94.69 98 VAL A C 1
ATOM 775 O O . VAL A 1 98 ? 0.250 2.956 -11.612 1.00 94.69 98 VAL A O 1
ATOM 778 N N . ARG A 1 99 ? -1.321 4.530 -11.353 1.00 94.12 99 ARG A N 1
ATOM 779 C CA . ARG A 1 99 ? -1.453 4.799 -12.797 1.00 94.12 99 ARG A CA 1
ATOM 780 C C . ARG A 1 99 ? -0.222 5.481 -13.390 1.00 94.12 99 ARG A C 1
ATOM 782 O O . ARG A 1 99 ? 0.135 5.159 -14.514 1.00 94.12 99 ARG A O 1
ATOM 789 N N . GLN A 1 100 ? 0.402 6.397 -12.656 1.00 96.00 100 GLN A N 1
ATOM 790 C CA . GLN A 1 100 ? 1.662 7.030 -13.057 1.00 96.00 100 GLN A CA 1
ATOM 791 C C . GLN A 1 100 ? 2.791 6.003 -13.183 1.00 96.00 100 GLN A C 1
ATOM 793 O O . GLN A 1 100 ? 3.485 5.965 -14.194 1.00 96.00 100 GLN A O 1
ATOM 798 N N . LEU A 1 101 ? 2.913 5.102 -12.205 1.00 95.25 101 LEU A N 1
ATOM 799 C CA . LEU A 1 101 ? 3.875 3.998 -12.260 1.00 95.25 101 LEU A CA 1
ATOM 800 C C . LEU A 1 101 ? 3.598 3.053 -13.438 1.00 95.25 101 LEU A C 1
ATOM 802 O O . LEU A 1 101 ? 4.521 2.647 -14.137 1.00 95.25 101 LEU A O 1
ATOM 806 N N . ALA A 1 102 ? 2.323 2.760 -13.718 1.00 93.88 102 ALA A N 1
ATOM 807 C CA . ALA A 1 102 ? 1.924 1.990 -14.898 1.00 93.88 102 ALA A CA 1
ATOM 808 C C . ALA A 1 102 ? 2.217 2.718 -16.225 1.00 93.88 102 ALA A C 1
ATOM 810 O O . ALA A 1 102 ? 2.396 2.068 -17.248 1.00 93.88 102 ALA A O 1
ATOM 811 N N . ALA A 1 103 ? 2.298 4.050 -16.217 1.00 93.44 103 ALA A N 1
ATOM 812 C CA . ALA A 1 103 ? 2.711 4.851 -17.369 1.00 93.44 103 ALA A CA 1
ATOM 813 C C . ALA A 1 103 ? 4.242 4.945 -17.531 1.00 93.44 103 ALA A C 1
ATOM 815 O O . ALA A 1 103 ? 4.707 5.584 -18.471 1.00 93.44 103 ALA A O 1
ATOM 816 N N . GLY A 1 104 ? 5.021 4.313 -16.645 1.00 90.44 104 GLY A N 1
ATOM 817 C CA . GLY A 1 104 ? 6.482 4.296 -16.715 1.00 90.44 104 GLY A CA 1
ATOM 818 C C . GLY A 1 104 ? 7.172 5.387 -15.897 1.00 90.44 104 GLY A C 1
ATOM 819 O O . GLY A 1 104 ? 8.335 5.683 -16.155 1.00 90.44 104 GLY A O 1
ATOM 820 N N . GLU A 1 105 ? 6.502 5.995 -14.914 1.00 93.06 105 GLU A N 1
ATOM 821 C CA . GLU A 1 105 ? 7.206 6.846 -13.948 1.00 93.06 105 GLU A CA 1
ATOM 822 C C . GLU A 1 105 ? 8.110 6.028 -13.015 1.00 93.06 105 GLU A C 1
ATOM 824 O O . GLU A 1 105 ? 7.803 4.888 -12.660 1.00 93.06 105 GLU A O 1
ATOM 829 N N . HIS A 1 106 ? 9.210 6.643 -12.574 1.00 90.88 106 HIS A N 1
ATOM 830 C CA . HIS A 1 106 ? 10.190 6.010 -11.698 1.00 90.88 106 HIS A CA 1
ATOM 831 C C . HIS A 1 106 ? 9.608 5.728 -10.292 1.00 90.88 106 HIS A C 1
ATOM 833 O O . HIS A 1 106 ? 9.176 6.669 -9.613 1.00 90.88 106 HIS A O 1
ATOM 839 N N . PRO A 1 107 ? 9.614 4.465 -9.817 1.00 91.88 107 PRO A N 1
ATOM 840 C CA . PRO A 1 107 ? 9.162 4.099 -8.475 1.00 91.88 107 PRO A CA 1
ATOM 841 C C . PRO A 1 107 ? 10.224 4.319 -7.386 1.00 91.88 107 PRO A C 1
ATOM 843 O O . PRO A 1 107 ? 11.402 3.982 -7.547 1.00 91.88 107 PRO A O 1
ATOM 846 N N . THR A 1 108 ? 9.804 4.826 -6.225 1.00 90.62 108 THR A N 1
ATOM 847 C CA . THR A 1 108 ? 10.662 4.939 -5.030 1.00 90.62 108 THR A CA 1
ATOM 848 C C . THR A 1 108 ? 10.856 3.583 -4.336 1.00 90.62 108 THR A C 1
ATOM 850 O O . THR A 1 108 ? 10.119 2.633 -4.584 1.00 90.62 108 THR A O 1
ATOM 853 N N . ASN A 1 109 ? 11.833 3.467 -3.427 1.00 88.06 109 ASN A N 1
ATOM 854 C CA . ASN A 1 109 ? 12.033 2.227 -2.658 1.00 88.06 109 ASN A CA 1
ATOM 855 C C . ASN A 1 109 ? 10.806 1.855 -1.807 1.00 88.06 109 ASN A C 1
ATOM 857 O O . ASN A 1 109 ? 10.456 0.679 -1.732 1.00 88.06 109 ASN A O 1
ATOM 861 N N . GLU A 1 110 ? 10.140 2.841 -1.201 1.00 87.88 110 GLU A N 1
ATOM 862 C CA . GLU A 1 110 ? 8.893 2.632 -0.450 1.00 87.88 110 GLU A CA 1
ATOM 863 C C . GLU A 1 110 ? 7.796 2.061 -1.352 1.00 87.88 110 GLU A C 1
ATOM 865 O O . GLU A 1 110 ? 7.102 1.115 -0.979 1.00 87.88 110 GLU A O 1
ATOM 870 N N . GLU A 1 111 ? 7.689 2.580 -2.575 1.00 92.62 111 GLU A N 1
ATOM 871 C CA . GLU A 1 111 ? 6.725 2.103 -3.565 1.00 92.62 111 GLU A CA 1
ATOM 872 C C . GLU A 1 111 ? 7.048 0.680 -4.024 1.00 92.62 111 GLU A C 1
ATOM 874 O O . GLU A 1 111 ? 6.140 -0.129 -4.167 1.00 92.62 111 GLU A O 1
ATOM 879 N N . LEU A 1 112 ? 8.324 0.317 -4.181 1.00 92.44 112 LEU A N 1
ATOM 880 C CA . LEU A 1 112 ? 8.712 -1.066 -4.483 1.00 92.44 112 LEU A CA 1
ATOM 881 C C . LEU A 1 112 ? 8.383 -2.027 -3.329 1.00 92.44 112 LEU A C 1
ATOM 883 O O . LEU A 1 112 ? 7.958 -3.159 -3.568 1.00 92.44 112 LEU A O 1
ATOM 887 N N . VAL A 1 113 ? 8.540 -1.595 -2.073 1.00 89.94 113 VAL A N 1
ATOM 888 C CA . VAL A 1 113 ? 8.118 -2.387 -0.905 1.00 89.94 113 VAL A CA 1
ATOM 889 C C . VAL A 1 113 ? 6.607 -2.597 -0.925 1.00 89.94 113 VAL A C 1
ATOM 891 O O . VAL A 1 113 ? 6.157 -3.737 -0.794 1.00 89.94 113 VAL A O 1
ATOM 894 N N . ALA A 1 114 ? 5.837 -1.532 -1.135 1.00 89.94 114 ALA A N 1
ATOM 895 C CA . ALA A 1 114 ? 4.383 -1.594 -1.242 1.00 89.94 114 ALA A CA 1
ATOM 896 C C . ALA A 1 114 ? 3.921 -2.487 -2.404 1.00 89.94 114 ALA A C 1
ATOM 898 O O . ALA A 1 114 ? 3.010 -3.293 -2.256 1.00 89.94 114 ALA A O 1
ATOM 899 N N . LEU A 1 115 ? 4.579 -2.406 -3.559 1.00 93.00 115 LEU A N 1
ATOM 900 C CA . LEU A 1 115 ? 4.230 -3.210 -4.727 1.00 93.00 115 LEU A CA 1
ATOM 901 C C . LEU A 1 115 ? 4.593 -4.691 -4.566 1.00 93.00 115 LEU A C 1
ATOM 903 O O . LEU A 1 115 ? 3.891 -5.539 -5.112 1.00 93.00 115 LEU A O 1
ATOM 907 N N . SER A 1 116 ? 5.623 -5.032 -3.786 1.00 92.12 116 SER A N 1
ATOM 908 C CA . SER A 1 116 ? 6.017 -6.435 -3.559 1.00 92.12 116 SER A CA 1
ATOM 909 C C . SER A 1 116 ? 4.969 -7.282 -2.827 1.00 92.12 116 SER A C 1
ATOM 911 O O . SER A 1 116 ? 5.014 -8.505 -2.906 1.00 92.12 116 SER A O 1
ATOM 913 N N . SER A 1 117 ? 4.007 -6.669 -2.123 1.00 88.06 117 SER A N 1
ATOM 914 C CA . SER A 1 117 ? 2.888 -7.406 -1.514 1.00 88.06 117 SER A CA 1
ATOM 915 C C . SER A 1 117 ? 1.748 -7.699 -2.495 1.00 88.06 117 SER A C 1
ATOM 917 O O . SER A 1 117 ? 0.816 -8.423 -2.146 1.00 88.06 117 SER A O 1
ATOM 919 N N . VAL A 1 118 ? 1.794 -7.135 -3.705 1.00 91.62 118 VAL A N 1
ATOM 920 C CA . VAL A 1 118 ? 0.691 -7.195 -4.675 1.00 91.62 118 VAL A CA 1
ATOM 921 C C . VAL A 1 118 ? 1.120 -7.804 -6.001 1.00 91.62 118 VAL A C 1
ATOM 923 O O . VAL A 1 118 ? 0.352 -8.566 -6.587 1.00 91.62 118 VAL A O 1
ATOM 926 N N . LEU A 1 119 ? 2.316 -7.468 -6.483 1.00 91.00 119 LEU A N 1
ATOM 927 C CA . LEU A 1 119 ? 2.805 -7.908 -7.781 1.00 91.00 119 LEU A CA 1
ATOM 928 C C . LEU A 1 119 ? 3.233 -9.372 -7.748 1.00 91.00 119 LEU A C 1
ATOM 930 O O . LEU A 1 119 ? 3.973 -9.812 -6.864 1.00 91.00 119 LEU A O 1
ATOM 934 N N . THR A 1 120 ? 2.787 -10.107 -8.763 1.00 87.31 120 THR A N 1
ATOM 935 C CA . THR A 1 120 ? 3.123 -11.516 -8.947 1.00 87.31 120 THR A CA 1
ATOM 936 C C . THR A 1 120 ? 3.688 -11.772 -10.343 1.00 87.31 120 THR A C 1
ATOM 938 O O . THR A 1 120 ? 3.157 -11.267 -11.333 1.00 87.31 120 THR A O 1
ATOM 941 N N . ARG A 1 121 ? 4.732 -12.599 -10.444 1.00 82.81 121 ARG A N 1
ATOM 942 C CA . ARG A 1 121 ? 5.277 -13.126 -11.705 1.00 82.81 121 ARG A CA 1
ATOM 943 C C . ARG A 1 121 ? 4.945 -14.608 -11.772 1.00 82.81 121 ARG A C 1
ATOM 945 O O . ARG A 1 121 ? 5.241 -15.325 -10.824 1.00 82.81 121 ARG A O 1
ATOM 952 N N . ASP A 1 122 ? 4.284 -15.054 -12.837 1.00 80.88 122 ASP A N 1
ATOM 953 C CA . ASP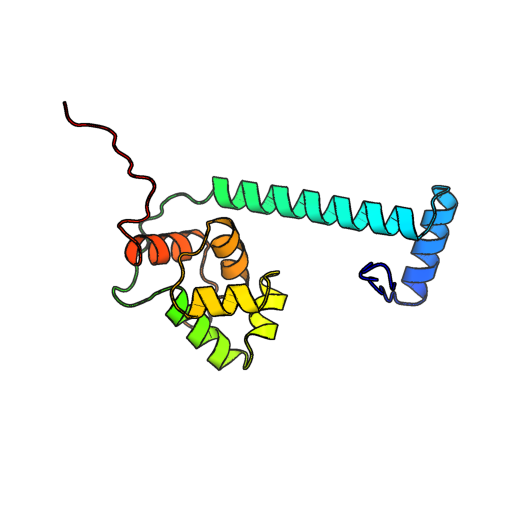 A 1 122 ? 3.892 -16.465 -13.005 1.00 80.88 122 ASP A CA 1
ATOM 954 C C . ASP A 1 122 ? 3.166 -17.054 -11.776 1.00 80.88 122 ASP A C 1
ATOM 956 O O . ASP A 1 122 ? 3.424 -18.174 -11.341 1.00 80.88 122 ASP A O 1
ATOM 960 N N . ALA A 1 123 ? 2.265 -16.260 -11.183 1.00 78.25 123 ALA A N 1
ATOM 961 C CA . ALA A 1 123 ? 1.534 -16.560 -9.944 1.00 78.25 123 ALA A CA 1
ATOM 962 C C . ALA A 1 123 ? 2.388 -16.687 -8.660 1.00 78.25 123 ALA A C 1
ATOM 964 O O . ALA A 1 123 ? 1.855 -17.053 -7.613 1.00 78.25 123 ALA A O 1
ATOM 965 N N . GLN A 1 124 ? 3.672 -16.326 -8.700 1.00 84.06 124 GLN A N 1
ATOM 966 C CA . GLN A 1 124 ? 4.547 -16.227 -7.529 1.00 84.06 124 GLN A CA 1
ATOM 967 C C . GLN A 1 124 ? 4.74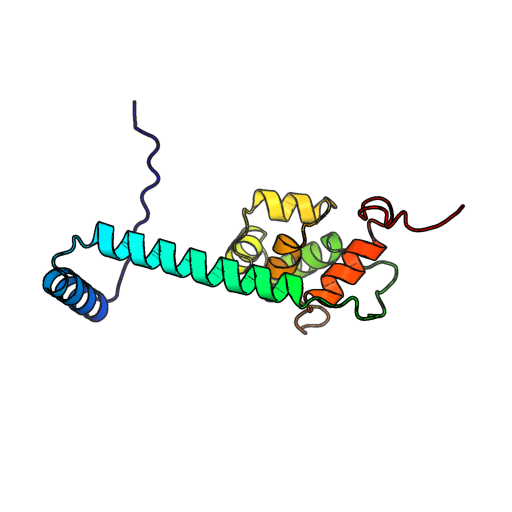1 -14.766 -7.093 1.00 84.06 124 GLN A C 1
ATOM 969 O O . GLN A 1 124 ? 4.887 -13.893 -7.953 1.00 84.06 124 GLN A O 1
ATOM 974 N N . PRO A 1 125 ? 4.762 -14.459 -5.782 1.00 87.44 125 PRO A N 1
ATOM 975 C CA . PRO A 1 125 ? 5.076 -13.117 -5.290 1.00 87.44 125 PRO A CA 1
ATOM 976 C C . PRO A 1 125 ? 6.464 -12.650 -5.741 1.00 87.44 125 PRO A C 1
ATOM 978 O O . PRO A 1 125 ? 7.432 -13.404 -5.654 1.00 87.44 125 PRO A O 1
ATOM 981 N N . ILE A 1 126 ? 6.568 -11.394 -6.183 1.00 88.56 126 ILE A N 1
ATOM 982 C CA . ILE A 1 126 ? 7.853 -10.788 -6.556 1.00 88.56 126 ILE A CA 1
ATOM 983 C C . ILE A 1 126 ? 8.446 -10.087 -5.335 1.00 88.56 126 ILE A C 1
ATOM 985 O O . ILE A 1 126 ? 7.802 -9.239 -4.713 1.00 88.56 126 ILE A O 1
ATOM 989 N N . SER A 1 127 ? 9.691 -10.408 -4.990 1.00 89.25 127 SER A N 1
ATOM 990 C CA . SER A 1 127 ? 10.361 -9.785 -3.850 1.00 89.25 127 SER A CA 1
ATOM 991 C C . SER A 1 127 ? 10.702 -8.313 -4.115 1.00 89.25 127 SER A C 1
ATOM 993 O O . SER A 1 127 ? 10.862 -7.862 -5.251 1.00 89.25 127 SER A O 1
ATOM 995 N N . THR A 1 128 ? 10.899 -7.544 -3.043 1.00 89.19 128 THR A N 1
ATOM 996 C CA . THR A 1 128 ? 11.346 -6.148 -3.151 1.00 89.19 128 THR A CA 1
ATOM 997 C C . THR A 1 128 ? 12.709 -6.023 -3.846 1.00 89.19 128 THR A C 1
ATOM 999 O O . THR A 1 128 ? 12.903 -5.085 -4.615 1.00 89.19 128 THR A O 1
ATOM 1002 N N . SER A 1 129 ? 13.644 -6.957 -3.622 1.00 85.94 129 SER A N 1
ATOM 1003 C CA . SER A 1 129 ? 14.955 -6.946 -4.291 1.00 85.94 129 SER A CA 1
ATOM 1004 C C . SER A 1 129 ? 14.833 -7.191 -5.795 1.00 85.94 129 SER A C 1
ATOM 1006 O O . SER A 1 129 ? 15.491 -6.507 -6.574 1.00 85.94 129 SER A O 1
ATOM 1008 N N . GLN A 1 130 ? 13.927 -8.077 -6.215 1.00 88.31 130 GLN A N 1
ATOM 1009 C CA . GLN A 1 130 ? 13.624 -8.301 -7.630 1.00 88.31 130 GLN A CA 1
ATOM 1010 C C . GLN A 1 130 ? 13.007 -7.053 -8.275 1.00 88.31 130 GLN A C 1
ATOM 1012 O O . GLN A 1 130 ? 13.455 -6.634 -9.337 1.00 88.31 130 GLN A O 1
ATOM 1017 N N . LEU A 1 131 ? 12.031 -6.412 -7.620 1.00 90.56 131 LEU A N 1
ATOM 1018 C CA . LEU A 1 131 ? 11.440 -5.166 -8.124 1.00 90.56 131 LEU A CA 1
ATOM 1019 C C . LEU A 1 131 ? 12.470 -4.028 -8.208 1.00 90.56 131 LEU A C 1
ATOM 1021 O O . LEU A 1 131 ? 12.438 -3.235 -9.149 1.00 90.56 131 LEU A O 1
ATOM 1025 N N . LYS A 1 132 ? 13.410 -3.966 -7.258 1.00 88.56 132 LYS A N 1
ATOM 1026 C CA . LYS A 1 132 ? 14.531 -3.021 -7.294 1.00 88.56 132 LYS A CA 1
ATOM 1027 C C . LYS A 1 132 ? 15.434 -3.279 -8.497 1.00 88.56 132 LYS A C 1
ATOM 1029 O O . LYS A 1 132 ? 15.675 -2.346 -9.249 1.00 88.56 132 LYS A O 1
ATOM 1034 N N . ALA A 1 133 ? 15.835 -4.528 -8.733 1.00 86.75 133 ALA A N 1
ATOM 1035 C CA . ALA A 1 133 ? 16.639 -4.895 -9.897 1.00 86.75 133 ALA A CA 1
ATOM 1036 C C . ALA A 1 133 ? 15.936 -4.530 -11.220 1.00 86.75 133 ALA A C 1
ATOM 1038 O O . ALA A 1 133 ? 16.544 -3.919 -12.092 1.00 86.75 133 ALA A O 1
ATOM 1039 N N . ILE A 1 134 ? 14.631 -4.808 -11.343 1.00 88.88 134 ILE A N 1
ATOM 1040 C CA . ILE A 1 134 ? 13.828 -4.440 -12.524 1.00 88.88 134 ILE A CA 1
ATOM 1041 C C . ILE A 1 134 ? 13.829 -2.928 -12.753 1.00 88.88 134 ILE A C 1
ATOM 1043 O O . ILE A 1 134 ? 14.074 -2.463 -13.869 1.00 88.88 134 ILE A O 1
ATOM 1047 N N . ARG A 1 135 ? 13.556 -2.143 -11.702 1.00 89.50 135 ARG A N 1
ATOM 1048 C CA . ARG A 1 135 ? 13.595 -0.678 -11.780 1.00 89.50 135 ARG A CA 1
ATOM 1049 C C . ARG A 1 135 ? 14.975 -0.203 -12.219 1.00 89.50 135 ARG A C 1
ATOM 1051 O O . ARG A 1 135 ? 15.072 0.611 -13.129 1.00 89.50 135 ARG A O 1
ATOM 1058 N N . ASP A 1 136 ? 16.012 -0.710 -11.575 1.00 85.62 136 ASP A N 1
ATOM 1059 C CA . ASP A 1 136 ? 17.395 -0.297 -11.767 1.00 85.62 136 ASP A CA 1
ATOM 1060 C C . ASP A 1 136 ? 17.880 -0.594 -13.202 1.00 85.62 136 ASP A C 1
ATOM 1062 O O . ASP A 1 136 ? 18.564 0.235 -13.800 1.00 85.62 136 ASP A O 1
ATOM 1066 N N . CYS A 1 137 ? 17.429 -1.700 -13.808 1.00 84.00 137 CYS A N 1
ATOM 1067 C CA . CYS A 1 137 ? 17.625 -1.990 -15.234 1.00 84.00 137 CYS A CA 1
ATOM 1068 C C . CYS A 1 137 ? 16.807 -1.071 -16.161 1.00 84.00 137 CYS A C 1
ATOM 1070 O O . CYS A 1 137 ? 17.282 -0.703 -17.233 1.00 84.00 137 CYS A O 1
ATOM 1072 N N . THR A 1 138 ? 15.585 -0.693 -15.765 1.00 84.19 138 THR A N 1
ATOM 1073 C CA . THR A 1 138 ? 14.687 0.161 -16.571 1.00 84.19 138 THR A CA 1
ATOM 1074 C C . THR A 1 138 ? 15.112 1.639 -16.549 1.00 84.19 138 THR A C 1
ATOM 1076 O O . THR A 1 138 ? 14.911 2.357 -17.527 1.00 84.19 138 THR A O 1
ATOM 1079 N N . PHE A 1 139 ? 15.716 2.106 -15.450 1.00 81.50 139 PHE A N 1
ATOM 1080 C CA . PHE A 1 139 ? 16.091 3.508 -15.222 1.00 81.50 139 PHE A CA 1
ATOM 1081 C C . PHE A 1 139 ? 17.580 3.675 -14.849 1.00 81.50 139 PHE A C 1
ATOM 1083 O O . PHE A 1 139 ? 17.897 4.222 -13.788 1.00 81.50 139 PHE A O 1
ATOM 1090 N N . PRO A 1 140 ? 18.528 3.282 -15.721 1.00 69.81 140 PRO A N 1
ATOM 1091 C CA . PRO A 1 140 ? 19.955 3.256 -15.384 1.00 69.81 140 PRO A CA 1
ATOM 1092 C C . PRO A 1 140 ? 20.542 4.645 -15.065 1.00 69.81 140 PRO A C 1
ATOM 1094 O O . PRO A 1 140 ? 21.440 4.767 -14.237 1.00 69.81 140 PRO A O 1
ATOM 1097 N N . ASN A 1 141 ? 20.002 5.710 -15.671 1.00 65.69 141 ASN A N 1
ATOM 1098 C CA . ASN A 1 141 ? 20.490 7.089 -15.512 1.00 65.69 141 ASN A CA 1
ATOM 1099 C C . ASN A 1 141 ? 19.879 7.844 -14.313 1.00 65.69 141 ASN A C 1
ATOM 1101 O O . ASN A 1 141 ? 20.192 9.014 -14.115 1.00 65.69 141 ASN A O 1
ATOM 1105 N N . GLN A 1 142 ? 18.978 7.216 -13.548 1.00 61.78 142 GLN A N 1
ATOM 1106 C CA . GLN A 1 142 ? 18.312 7.826 -12.382 1.00 61.78 142 GLN A CA 1
ATOM 1107 C C . GLN A 1 142 ? 18.761 7.215 -11.047 1.00 61.78 142 GLN A C 1
ATOM 1109 O O . GLN A 1 142 ? 18.218 7.537 -9.990 1.00 61.78 142 GLN A O 1
ATOM 1114 N N . MET A 1 143 ? 19.795 6.375 -11.081 1.00 55.12 143 MET A N 1
ATOM 1115 C CA . MET A 1 143 ? 20.552 6.002 -9.892 1.00 55.12 143 MET A CA 1
ATOM 1116 C C . MET A 1 143 ? 21.177 7.259 -9.268 1.00 55.12 143 MET A C 1
ATOM 1118 O O . MET A 1 143 ? 21.678 8.104 -10.015 1.00 55.12 143 MET A O 1
ATOM 1122 N N . PRO A 1 144 ? 21.234 7.403 -7.929 1.00 45.16 144 PRO A N 1
ATOM 1123 C CA . PRO A 1 144 ? 22.212 8.302 -7.339 1.00 45.16 144 PRO A CA 1
ATOM 1124 C C . PRO A 1 144 ? 23.578 7.814 -7.815 1.00 45.16 144 PRO A C 1
ATOM 1126 O O . PRO A 1 144 ? 24.022 6.736 -7.422 1.00 45.16 144 PRO A O 1
ATOM 1129 N N . SER A 1 145 ? 24.185 8.562 -8.737 1.00 41.62 145 SER A N 1
ATOM 1130 C CA . SER A 1 145 ? 25.491 8.264 -9.301 1.00 41.62 145 SER A CA 1
ATOM 1131 C C . SER A 1 145 ? 26.431 7.921 -8.159 1.00 41.62 145 SER A C 1
ATOM 1133 O O . SER A 1 145 ? 26.784 8.784 -7.351 1.00 41.62 145 SER A O 1
ATOM 1135 N N . ASN A 1 146 ? 26.831 6.654 -8.084 1.00 41.38 146 ASN A N 1
ATOM 1136 C CA . ASN A 1 146 ? 27.925 6.230 -7.233 1.00 41.38 146 ASN A CA 1
ATOM 1137 C C . ASN A 1 146 ? 29.205 6.739 -7.907 1.00 41.38 146 ASN A C 1
ATOM 1139 O O . ASN A 1 146 ? 29.971 5.996 -8.510 1.00 41.38 146 ASN A O 1
ATOM 1143 N N . THR A 1 147 ? 29.379 8.061 -7.884 1.00 38.50 147 THR A N 1
ATOM 1144 C CA . THR A 1 147 ? 30.557 8.776 -8.366 1.00 38.50 147 THR A CA 1
ATOM 1145 C C . THR A 1 147 ? 31.628 8.633 -7.293 1.00 38.50 147 THR A C 1
ATOM 1147 O O . THR A 1 147 ? 32.042 9.590 -6.652 1.00 38.50 147 THR A O 1
ATOM 1150 N N . SER A 1 148 ? 32.031 7.392 -7.038 1.00 40.59 148 SER A N 1
ATOM 1151 C CA . SER A 1 148 ? 33.293 7.098 -6.388 1.00 40.59 148 SER A CA 1
ATOM 1152 C C . SER A 1 148 ? 34.243 6.578 -7.454 1.00 40.59 148 SER A C 1
ATOM 1154 O O . SER A 1 148 ? 34.030 5.517 -8.029 1.00 40.59 148 SER A O 1
ATOM 1156 N N . GLN A 1 149 ? 35.311 7.357 -7.625 1.00 40.00 149 GLN A N 1
ATOM 1157 C CA . GLN A 1 149 ? 36.599 7.023 -8.232 1.00 40.00 149 GLN A CA 1
ATOM 1158 C C . GLN A 1 149 ? 36.744 7.182 -9.750 1.00 40.00 149 GLN A C 1
ATOM 1160 O O . GLN A 1 149 ? 36.535 6.260 -10.534 1.00 40.00 149 GLN A O 1
ATOM 1165 N N . ARG A 1 150 ? 37.312 8.332 -10.131 1.00 39.59 150 ARG A N 1
ATOM 1166 C CA . ARG A 1 150 ? 38.615 8.381 -10.817 1.00 39.59 150 ARG A CA 1
ATOM 1167 C C . ARG A 1 150 ? 39.169 9.808 -10.797 1.00 39.59 150 ARG A C 1
ATOM 1169 O O . ARG A 1 150 ? 38.723 10.630 -11.585 1.00 39.59 150 ARG A O 1
ATOM 1176 N N . THR A 1 151 ? 40.087 10.064 -9.866 1.00 38.66 151 THR A N 1
ATOM 1177 C CA . THR A 1 151 ? 41.491 10.497 -10.067 1.00 38.66 151 THR A CA 1
ATOM 1178 C C . THR A 1 151 ? 42.102 10.779 -8.709 1.00 38.66 151 THR A C 1
ATOM 1180 O O . THR A 1 151 ? 41.459 11.533 -7.946 1.00 38.66 151 THR A O 1
#

Foldseek 3Di:
DPPPDDDDDDDDDPVVVVVLVVVCVVVVHDSVVVVVVVVVVVVVVVVVVLVVLLVPLDQDPDPDDLPDAQLVQLVVLCVVVVDLVVLCVQLVHDSVVSVVVNVPDQDDLSSLCSNQRRGDDPNHGDGSSNNVVRSCSSCVPPPPPPPPDDD